Protein AF-A0A7S2ZRY4-F1 (afdb_monomer_lite)

Foldseek 3Di:
DVVVVVVVVVVVVVVVVCCVVCVVVVVVVVVVVCVPVVLVVVLVVVLVVQLVVQLVVQLCVCVVPPVVVDDPVVSNVRSNVRSVVVSCVVVVVSVVVVVCVVPPCVVVVD

Radius of gyration: 27.92 Å; chains: 1; bounding box: 44×22×94 Å

InterPro domains:
  IPR018108 Mitochondrial carrier protein, transmembrane region [PF00153] (73-107)
  IPR018108 Mitochondrial carrier protein, transmembrane region [PS50920] (71-110)
  IPR023395 Mitochondrial carrier protein domain superfamily [G3DSA:1.50.40.10] (4-110)
  IPR023395 Mitochondrial carrier protein domain superfamily [SSF103506] (4-107)
  IPR050567 Mitochondrial Carrier [PTHR45624] (31-105)

Organism: NCBI:txid101924

Structure (mmCIF, N/CA/C/O backbone):
data_AF-A0A7S2ZRY4-F1
#
_entry.id   AF-A0A7S2ZRY4-F1
#
loop_
_atom_site.group_PDB
_atom_site.id
_atom_site.type_symbol
_atom_site.label_atom_id
_atom_site.label_alt_id
_atom_site.label_comp_id
_atom_site.label_asym_id
_atom_site.label_entity_id
_atom_site.label_seq_id
_atom_site.pdbx_PDB_ins_code
_atom_site.Cartn_x
_atom_site.Cartn_y
_atom_site.Cartn_z
_atom_site.occupancy
_atom_site.B_iso_or_equiv
_atom_site.auth_seq_id
_atom_site.auth_comp_id
_atom_site.auth_asym_id
_atom_site.auth_atom_id
_atom_site.pdbx_PDB_model_num
ATOM 1 N N . MET A 1 1 ? 4.840 -4.783 63.648 1.00 60.09 1 MET A N 1
ATOM 2 C CA . MET A 1 1 ? 5.358 -5.742 62.636 1.00 60.09 1 MET A CA 1
ATOM 3 C C . MET A 1 1 ? 4.263 -6.648 62.070 1.00 60.09 1 MET A C 1
ATOM 5 O O . MET A 1 1 ? 4.406 -7.091 60.942 1.00 60.09 1 MET A O 1
ATOM 9 N N . GLN A 1 2 ? 3.176 -6.918 62.806 1.00 63.19 2 GLN A N 1
ATOM 10 C CA . GLN A 1 2 ? 2.094 -7.809 62.362 1.00 63.19 2 GLN A CA 1
ATOM 11 C C . GLN A 1 2 ? 1.161 -7.173 61.305 1.00 63.19 2 GLN A C 1
ATOM 13 O O . GLN A 1 2 ? 0.563 -7.892 60.509 1.00 63.19 2 GLN A O 1
ATOM 18 N N . ASP A 1 3 ? 1.102 -5.841 61.238 1.00 70.12 3 ASP A N 1
ATOM 19 C CA . ASP A 1 3 ? 0.211 -5.097 60.330 1.00 70.12 3 ASP A CA 1
ATOM 20 C C . ASP A 1 3 ? 0.665 -5.157 58.862 1.00 70.12 3 ASP A C 1
ATOM 22 O O . ASP A 1 3 ? -0.144 -5.386 57.966 1.00 70.12 3 ASP A O 1
ATOM 26 N N . ALA A 1 4 ? 1.980 -5.126 58.624 1.00 78.25 4 ALA A N 1
ATOM 27 C CA . ALA A 1 4 ? 2.558 -5.200 57.280 1.00 78.25 4 ALA A CA 1
ATOM 28 C C . ALA A 1 4 ? 2.222 -6.511 56.542 1.00 78.25 4 ALA A C 1
ATOM 30 O O . ALA A 1 4 ? 2.104 -6.526 55.319 1.00 78.25 4 ALA A O 1
ATOM 31 N N . GLY A 1 5 ? 2.041 -7.618 57.275 1.00 85.25 5 GLY A N 1
ATOM 32 C CA . GLY A 1 5 ? 1.650 -8.900 56.684 1.00 85.25 5 GLY A CA 1
ATOM 33 C C . GLY A 1 5 ? 0.217 -8.887 56.147 1.00 85.25 5 GLY A C 1
ATOM 34 O O . GLY A 1 5 ? -0.046 -9.448 55.086 1.00 85.25 5 GLY A O 1
ATOM 35 N N . LYS A 1 6 ? -0.703 -8.208 56.842 1.00 82.62 6 LYS A N 1
ATOM 36 C CA . LYS A 1 6 ? -2.100 -8.063 56.408 1.00 82.62 6 LYS A CA 1
ATOM 37 C C . LYS A 1 6 ? -2.222 -7.165 55.179 1.00 82.62 6 LYS A C 1
ATOM 39 O O . LYS A 1 6 ? -2.943 -7.526 54.251 1.00 82.62 6 LYS A O 1
ATOM 44 N N . ASP A 1 7 ? -1.473 -6.067 55.139 1.00 84.62 7 ASP A N 1
ATOM 45 C CA . ASP A 1 7 ? -1.474 -5.139 54.002 1.00 84.62 7 ASP A CA 1
ATOM 46 C C . ASP A 1 7 ? -0.915 -5.791 52.729 1.00 84.62 7 ASP A C 1
ATOM 48 O O . ASP A 1 7 ? -1.436 -5.583 51.632 1.00 84.62 7 ASP A O 1
ATOM 52 N N . TYR A 1 8 ? 0.096 -6.656 52.871 1.00 88.94 8 TYR A N 1
ATOM 53 C CA . TYR A 1 8 ? 0.671 -7.397 51.746 1.00 88.94 8 TYR A CA 1
ATOM 54 C C . TYR A 1 8 ? -0.332 -8.383 51.132 1.00 88.94 8 TYR A C 1
ATOM 56 O O . TYR A 1 8 ? -0.495 -8.443 49.913 1.00 88.94 8 TYR A O 1
ATOM 64 N N . ILE A 1 9 ? -1.055 -9.128 51.975 1.00 90.19 9 ILE A N 1
ATOM 65 C CA . ILE A 1 9 ? -2.074 -10.089 51.528 1.00 90.19 9 ILE A CA 1
ATOM 66 C C . ILE A 1 9 ? -3.253 -9.352 50.877 1.00 90.19 9 ILE A C 1
ATOM 68 O O . ILE A 1 9 ? -3.744 -9.780 49.831 1.00 90.19 9 ILE A O 1
ATOM 72 N N . ALA A 1 10 ? -3.669 -8.214 51.442 1.00 86.75 10 ALA A N 1
ATOM 73 C CA . ALA A 1 10 ? -4.707 -7.368 50.861 1.00 86.75 10 ALA A CA 1
ATOM 74 C C . ALA A 1 10 ? -4.299 -6.819 49.482 1.00 86.75 10 ALA A C 1
ATOM 76 O O . ALA A 1 10 ? -5.105 -6.846 48.554 1.00 86.75 10 ALA A O 1
ATOM 77 N N . GLY A 1 11 ? -3.041 -6.397 49.315 1.00 90.44 11 GLY A N 1
ATOM 78 C CA . GLY A 1 11 ? -2.505 -5.933 48.033 1.00 90.44 11 GLY A CA 1
ATOM 79 C C . GLY A 1 11 ? -2.482 -7.021 46.954 1.00 90.44 11 GLY A C 1
ATOM 80 O O . GLY A 1 11 ? -2.897 -6.775 45.820 1.00 90.44 11 GLY A O 1
ATOM 81 N N . VAL A 1 12 ? -2.067 -8.245 47.302 1.00 90.19 12 VAL A N 1
ATOM 82 C CA . VAL A 1 12 ? -2.056 -9.386 46.366 1.00 90.19 12 VAL A CA 1
ATOM 83 C C . VAL A 1 12 ? -3.475 -9.762 45.933 1.00 90.19 12 VAL A C 1
ATOM 85 O O . VAL A 1 12 ? -3.718 -9.966 44.740 1.00 90.19 12 VAL A O 1
ATOM 88 N N . LEU A 1 13 ? -4.427 -9.810 46.871 1.00 92.75 13 LEU A N 1
ATOM 89 C CA . LEU A 1 13 ? -5.833 -10.105 46.576 1.00 92.75 13 LEU A CA 1
ATOM 90 C C . LEU A 1 13 ? -6.491 -9.000 45.738 1.00 92.75 13 LEU A C 1
ATOM 92 O O . LEU A 1 13 ? -7.209 -9.300 44.787 1.00 92.75 13 LEU A O 1
ATOM 96 N N . ALA A 1 14 ? -6.203 -7.730 46.029 1.00 86.94 14 ALA A N 1
ATOM 97 C CA . ALA A 1 14 ? -6.704 -6.603 45.247 1.00 86.94 14 ALA A CA 1
ATOM 98 C C . ALA A 1 14 ? -6.151 -6.604 43.810 1.00 86.94 14 ALA A C 1
ATOM 100 O O . ALA A 1 14 ? -6.907 -6.398 42.860 1.00 86.94 14 ALA A O 1
ATOM 101 N N . GLY A 1 15 ? -4.856 -6.890 43.628 1.00 86.88 15 GLY A N 1
ATOM 102 C CA . GLY A 1 15 ? -4.225 -6.961 42.306 1.00 86.88 15 GLY A CA 1
ATOM 103 C C . GLY A 1 15 ? -4.749 -8.118 41.451 1.00 86.88 15 GLY A C 1
ATOM 104 O O . GLY A 1 15 ? -5.055 -7.937 40.271 1.00 86.88 15 GLY A O 1
ATOM 105 N N . SER A 1 16 ? -4.919 -9.299 42.051 1.00 87.25 16 SER A N 1
ATOM 106 C CA . SER A 1 16 ? -5.477 -10.467 41.356 1.00 87.25 16 SER A CA 1
ATOM 107 C C . SER A 1 16 ? -6.967 -10.295 41.034 1.00 87.25 16 SER A C 1
ATOM 109 O O . SER A 1 16 ? -7.380 -10.603 39.915 1.00 87.25 16 SER A O 1
ATOM 111 N N . ALA A 1 17 ? -7.759 -9.701 41.934 1.00 85.94 17 ALA A N 1
ATOM 112 C CA . ALA A 1 17 ? -9.144 -9.321 41.647 1.00 85.94 17 ALA A CA 1
ATOM 113 C C . ALA A 1 17 ? -9.244 -8.280 40.514 1.00 85.94 17 ALA A C 1
ATOM 115 O O . ALA A 1 17 ? -10.099 -8.407 39.635 1.00 85.94 17 ALA A O 1
ATOM 116 N N . GLY A 1 18 ? -8.338 -7.295 40.481 1.00 82.56 18 GLY A N 1
ATOM 117 C CA . GLY A 1 18 ? -8.267 -6.289 39.418 1.00 82.56 18 GLY A CA 1
ATOM 118 C C . GLY A 1 18 ? -7.966 -6.882 38.037 1.00 82.56 18 GLY A C 1
ATOM 119 O O . GLY A 1 18 ? -8.616 -6.515 37.061 1.00 82.56 18 GLY A O 1
ATOM 120 N N . MET A 1 19 ? -7.045 -7.849 37.951 1.00 80.31 19 MET A N 1
ATOM 121 C CA . MET A 1 19 ? -6.719 -8.550 36.698 1.00 80.31 19 MET A CA 1
ATOM 122 C C . MET A 1 19 ? -7.895 -9.384 36.175 1.00 80.31 19 MET A C 1
ATOM 124 O O . MET A 1 19 ? -8.175 -9.368 34.979 1.00 80.31 19 MET A O 1
ATOM 128 N N . ILE A 1 20 ? -8.622 -10.076 37.059 1.00 83.38 20 ILE A N 1
ATOM 129 C CA . ILE A 1 20 ? -9.790 -10.890 36.677 1.00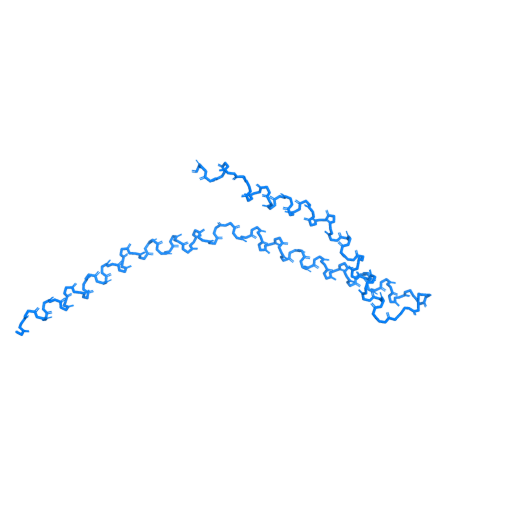 83.38 20 ILE A CA 1
ATOM 130 C C . ILE A 1 20 ? -10.946 -10.000 36.202 1.00 83.38 20 ILE A C 1
ATOM 132 O O . ILE A 1 20 ? -11.588 -10.310 35.199 1.00 83.38 20 ILE A O 1
ATOM 136 N N . ALA A 1 21 ? -11.187 -8.875 36.880 1.00 79.50 21 ALA A N 1
ATOM 137 C CA . ALA A 1 21 ? -12.204 -7.907 36.476 1.00 79.50 21 ALA A CA 1
ATOM 138 C C . ALA A 1 21 ? -11.820 -7.134 35.197 1.00 79.50 21 ALA A C 1
ATOM 140 O O . ALA A 1 21 ? -12.696 -6.772 34.413 1.00 79.50 21 ALA A O 1
ATOM 141 N N . GLY A 1 22 ? -10.523 -6.898 34.964 1.00 76.38 22 GLY A N 1
ATOM 142 C CA . GLY A 1 22 ? -9.991 -6.182 33.799 1.00 76.38 22 GLY A CA 1
ATOM 143 C C . GLY A 1 22 ? -9.827 -7.037 32.536 1.00 76.38 22 GLY A C 1
ATOM 144 O O . GLY A 1 22 ? -10.015 -6.530 31.431 1.00 76.38 22 GLY A O 1
ATOM 145 N N . TYR A 1 23 ? -9.568 -8.340 32.678 1.00 76.50 23 TYR A N 1
ATOM 146 C CA . TYR A 1 23 ? -9.441 -9.306 31.577 1.00 76.50 23 TYR A CA 1
ATOM 147 C C . TYR A 1 23 ? -10.575 -9.259 30.526 1.00 76.50 23 TYR A C 1
ATOM 149 O O . TYR A 1 23 ? -10.264 -9.239 29.325 1.00 76.50 23 TYR A O 1
ATOM 157 N N . PRO A 1 24 ? -11.875 -9.200 30.900 1.00 72.31 24 PRO A N 1
ATOM 158 C CA . PRO A 1 24 ? -12.951 -9.072 29.917 1.00 72.31 24 PRO A CA 1
ATOM 159 C C . PRO A 1 24 ? -12.924 -7.720 29.188 1.00 72.31 24 PRO A C 1
ATOM 161 O O . PRO A 1 24 ? -13.281 -7.654 28.016 1.00 72.31 24 PRO A O 1
ATOM 164 N N . PHE A 1 25 ? -12.459 -6.642 29.827 1.00 69.00 25 PHE A N 1
ATOM 165 C CA . PHE A 1 25 ? -12.331 -5.338 29.172 1.00 69.00 25 PHE A CA 1
ATOM 166 C C . PHE A 1 25 ? -11.116 -5.266 28.237 1.00 69.00 25 PHE A C 1
ATOM 168 O O . PHE A 1 25 ? -11.209 -4.642 27.180 1.00 69.00 25 PHE A O 1
ATOM 175 N N . ASP A 1 26 ? -10.009 -5.937 28.558 1.00 70.94 26 ASP A N 1
ATOM 176 C CA . ASP A 1 26 ? -8.817 -5.954 27.699 1.00 70.94 26 ASP A CA 1
ATOM 177 C C . ASP A 1 26 ? -8.998 -6.817 26.445 1.00 70.94 26 ASP A C 1
ATOM 179 O O . ASP A 1 26 ? -8.591 -6.418 25.351 1.00 70.94 26 ASP A O 1
ATOM 183 N N . THR A 1 27 ? -9.707 -7.945 26.542 1.00 68.56 27 THR A N 1
ATOM 184 C CA . THR A 1 27 ? -10.054 -8.756 25.360 1.00 68.56 27 THR A CA 1
ATOM 185 C C . THR A 1 27 ? -10.992 -8.017 24.403 1.00 68.56 27 THR A C 1
ATOM 187 O O . THR A 1 27 ? -10.814 -8.084 23.182 1.00 68.56 27 THR A O 1
ATOM 190 N N . VAL A 1 28 ? -11.959 -7.258 24.928 1.00 70.69 28 VAL A N 1
ATOM 191 C CA . VAL A 1 28 ? -12.879 -6.451 24.109 1.00 70.69 28 VAL A CA 1
ATOM 192 C C . VAL A 1 28 ? -12.169 -5.237 23.498 1.00 70.69 28 VAL A C 1
ATOM 194 O O . VAL A 1 28 ? -12.426 -4.926 22.335 1.00 70.69 28 VAL A O 1
ATOM 197 N N . LYS A 1 29 ? -11.225 -4.601 24.209 1.00 72.62 29 LYS A N 1
ATOM 198 C CA . LYS A 1 29 ? -10.390 -3.513 23.665 1.00 72.62 29 LYS A CA 1
ATOM 199 C C . LYS A 1 29 ? -9.538 -3.972 22.489 1.00 72.62 29 LYS A C 1
ATOM 201 O O . LYS A 1 29 ? -9.567 -3.326 21.447 1.00 72.62 29 LYS A O 1
ATOM 206 N N . ILE A 1 30 ? -8.825 -5.092 22.622 1.00 73.56 30 ILE A N 1
ATOM 207 C CA . ILE A 1 30 ? -7.978 -5.620 21.542 1.00 73.56 30 ILE A CA 1
ATOM 208 C C . ILE A 1 30 ? -8.847 -5.985 20.333 1.00 73.56 30 ILE A C 1
ATOM 210 O O . ILE A 1 30 ? -8.555 -5.584 19.208 1.00 73.56 30 ILE A O 1
ATOM 214 N N . ARG A 1 31 ? -9.972 -6.678 20.551 1.00 70.00 31 ARG A N 1
ATOM 215 C CA . ARG A 1 31 ? -10.877 -7.060 19.457 1.00 70.00 31 ARG A CA 1
ATOM 216 C C . ARG A 1 31 ? -11.562 -5.857 18.802 1.00 70.00 31 ARG A C 1
ATOM 218 O O . ARG A 1 31 ? -11.829 -5.901 17.606 1.00 70.00 31 ARG A O 1
ATOM 225 N N . GLY A 1 32 ? -11.846 -4.801 19.566 1.00 71.31 32 GLY A N 1
ATOM 226 C CA . GLY A 1 32 ? -12.387 -3.534 19.072 1.00 71.31 32 GLY A CA 1
ATOM 227 C C . GLY A 1 32 ? -11.368 -2.727 18.270 1.00 71.31 32 GLY A C 1
ATOM 228 O O . GLY A 1 32 ? -11.715 -2.207 17.216 1.00 71.31 32 GLY A O 1
ATOM 229 N N . PHE A 1 33 ? -10.107 -2.702 18.706 1.00 72.75 33 PHE A N 1
ATOM 230 C CA . PHE A 1 33 ? -9.017 -1.978 18.045 1.00 72.75 33 PHE A CA 1
ATOM 231 C C . PHE A 1 33 ? -8.740 -2.483 16.621 1.00 72.75 33 PHE A C 1
ATOM 233 O O . PHE A 1 33 ? -8.494 -1.694 15.714 1.00 72.75 33 PHE A O 1
ATOM 240 N N . PHE A 1 34 ? -8.843 -3.796 16.393 1.00 76.69 34 PHE A N 1
ATOM 241 C CA . PHE A 1 34 ? -8.680 -4.385 15.058 1.00 76.69 34 PHE A CA 1
ATOM 242 C C . PHE A 1 34 ? -9.967 -4.390 14.214 1.00 76.69 34 PHE A C 1
ATOM 244 O O . PHE A 1 34 ? -9.931 -4.721 13.024 1.00 76.69 34 PHE A O 1
ATOM 251 N N . ARG A 1 35 ? -11.121 -4.024 14.789 1.00 66.81 35 ARG A N 1
ATOM 252 C CA . ARG A 1 35 ? -12.411 -4.048 14.090 1.00 66.81 35 ARG A CA 1
ATOM 253 C C . ARG A 1 35 ? -12.489 -2.863 13.119 1.00 66.81 35 ARG A C 1
ATOM 255 O O . ARG A 1 35 ? -12.716 -1.735 13.528 1.00 66.81 35 ARG A O 1
ATOM 262 N N . GLY A 1 36 ? -12.297 -3.136 11.826 1.00 74.69 36 GLY A N 1
ATOM 263 C CA . GLY A 1 36 ? -12.296 -2.128 10.752 1.00 74.69 36 GLY A CA 1
ATOM 264 C C . GLY A 1 36 ? -10.953 -1.962 10.030 1.00 74.69 36 GLY A C 1
ATOM 265 O O . GLY A 1 36 ? -10.902 -1.322 8.984 1.00 74.69 36 GLY A O 1
ATOM 266 N N . LEU A 1 37 ? -9.884 -2.599 10.524 1.00 80.00 37 LEU A N 1
ATOM 267 C CA . LEU A 1 37 ? -8.545 -2.541 9.920 1.00 80.00 37 LEU A CA 1
ATOM 268 C C . LEU A 1 37 ? -8.413 -3.400 8.645 1.00 80.00 37 LEU A C 1
ATOM 270 O O . LEU A 1 37 ? -7.523 -3.182 7.824 1.00 80.00 37 LEU A O 1
ATOM 274 N N . THR A 1 38 ? -9.308 -4.372 8.453 1.00 81.50 38 THR A N 1
ATOM 275 C CA . THR A 1 38 ? -9.259 -5.318 7.327 1.00 81.50 38 THR A CA 1
ATOM 276 C C . THR A 1 38 ? -9.431 -4.635 5.972 1.00 81.50 38 THR A C 1
ATOM 278 O O . THR A 1 38 ? -8.725 -4.986 5.033 1.00 81.50 38 THR A O 1
ATOM 281 N N . ALA A 1 39 ? -10.313 -3.638 5.860 1.00 81.69 39 ALA A N 1
ATOM 282 C CA . ALA A 1 39 ? -10.542 -2.921 4.605 1.00 81.69 39 ALA A CA 1
ATOM 283 C C . ALA A 1 39 ? -9.305 -2.109 4.144 1.00 81.69 39 ALA A C 1
ATOM 285 O O . ALA A 1 39 ? -8.902 -2.261 2.989 1.00 81.69 39 ALA A O 1
ATOM 286 N N . PRO A 1 40 ? -8.634 -1.322 5.012 1.00 82.75 40 PRO A N 1
ATOM 287 C CA . PRO A 1 40 ? -7.337 -0.721 4.695 1.00 82.75 40 PRO A CA 1
ATOM 288 C C . PRO A 1 40 ? -6.249 -1.739 4.328 1.00 82.75 40 PRO A C 1
ATOM 290 O O . PRO A 1 40 ? -5.542 -1.527 3.346 1.00 82.75 40 PRO A O 1
ATOM 293 N N . LEU A 1 41 ? -6.136 -2.845 5.076 1.00 86.25 41 LEU A N 1
ATOM 294 C CA . LEU A 1 41 ? -5.107 -3.870 4.855 1.00 86.25 41 LEU A CA 1
ATOM 295 C C . LEU A 1 41 ? -5.271 -4.591 3.514 1.00 86.25 41 LEU A C 1
ATOM 297 O O . LEU A 1 41 ? -4.314 -4.685 2.749 1.00 86.25 41 LEU A O 1
ATOM 301 N N . VAL A 1 42 ? -6.481 -5.064 3.207 1.00 87.25 42 VAL A N 1
ATOM 302 C CA . VAL A 1 42 ? -6.778 -5.710 1.919 1.00 87.25 42 VAL A CA 1
ATOM 303 C C . VAL A 1 42 ? -6.593 -4.709 0.781 1.00 87.25 42 VAL A C 1
ATOM 305 O O . VAL A 1 42 ? -5.977 -5.042 -0.225 1.00 87.25 42 VAL A O 1
ATOM 308 N N . GLY A 1 43 ? -7.046 -3.464 0.959 1.00 85.50 43 GLY A N 1
ATOM 309 C CA . GLY A 1 43 ? -6.844 -2.407 -0.029 1.00 85.50 43 GLY A CA 1
ATOM 310 C C . GLY A 1 43 ? -5.366 -2.143 -0.335 1.00 85.50 43 GLY A C 1
ATOM 311 O O . GLY A 1 43 ? -5.007 -2.064 -1.502 1.00 85.50 43 GLY A O 1
ATOM 312 N N . GLY A 1 44 ? -4.508 -2.045 0.687 1.00 86.25 44 GLY A N 1
ATOM 313 C CA . GLY A 1 44 ? -3.067 -1.820 0.501 1.00 86.25 44 GLY A CA 1
ATOM 314 C C . GLY A 1 44 ? -2.323 -3.026 -0.088 1.00 86.25 44 GLY A C 1
ATOM 315 O O . GLY A 1 44 ? -1.412 -2.869 -0.903 1.00 86.25 44 GLY A O 1
ATOM 316 N N . ALA A 1 45 ? -2.732 -4.247 0.264 1.00 89.81 45 ALA A N 1
ATOM 317 C CA . ALA A 1 45 ? -2.176 -5.462 -0.334 1.00 89.81 45 ALA A CA 1
ATOM 318 C C . ALA A 1 45 ? -2.520 -5.574 -1.831 1.00 89.81 45 ALA A C 1
ATOM 320 O O . ALA A 1 45 ? -1.663 -5.908 -2.647 1.00 89.81 45 ALA A O 1
ATOM 321 N N . LEU A 1 46 ? -3.762 -5.255 -2.205 1.00 88.56 46 LEU A N 1
ATOM 322 C CA . LEU A 1 46 ? -4.191 -5.251 -3.606 1.00 88.56 46 LEU A CA 1
ATOM 323 C C . LEU A 1 46 ? -3.483 -4.163 -4.421 1.00 88.56 46 LEU A C 1
ATOM 325 O O . LEU A 1 46 ? -3.083 -4.411 -5.554 1.00 88.56 46 LEU A O 1
ATOM 329 N N . GLU A 1 47 ? -3.296 -2.982 -3.835 1.00 87.25 47 GLU A N 1
ATOM 330 C CA . GLU A 1 47 ? -2.582 -1.867 -4.455 1.00 87.25 47 GLU A CA 1
ATOM 331 C C . GLU A 1 47 ? -1.126 -2.227 -4.769 1.00 87.25 47 GLU A C 1
ATOM 333 O O . GLU A 1 47 ? -0.683 -2.131 -5.914 1.00 87.25 47 GLU A O 1
ATOM 338 N N . THR A 1 48 ? -0.391 -2.717 -3.773 1.00 90.19 48 THR A N 1
ATOM 339 C CA . THR A 1 48 ? 1.012 -3.110 -3.962 1.00 90.19 48 THR A CA 1
ATOM 340 C C . THR A 1 48 ? 1.164 -4.238 -4.984 1.00 90.19 48 THR A C 1
ATOM 342 O O . THR A 1 48 ? 2.047 -4.162 -5.840 1.00 90.19 48 THR A O 1
ATOM 345 N N . GLY A 1 49 ? 0.278 -5.240 -4.968 1.00 92.06 49 GLY A N 1
ATOM 346 C CA . GLY A 1 49 ? 0.283 -6.323 -5.955 1.00 92.06 49 GLY A CA 1
ATOM 347 C C . GLY A 1 49 ? 0.002 -5.844 -7.383 1.00 92.06 49 GLY A C 1
ATOM 348 O O . GLY A 1 49 ? 0.721 -6.211 -8.315 1.00 92.06 49 GLY A O 1
ATOM 349 N N . LEU A 1 50 ? -1.004 -4.983 -7.562 1.00 90.94 50 LEU A N 1
ATOM 350 C CA . LEU A 1 50 ? -1.347 -4.428 -8.871 1.00 90.94 50 LEU A CA 1
ATOM 351 C C . LEU A 1 50 ? -0.222 -3.542 -9.425 1.00 90.94 50 LEU A C 1
ATOM 353 O O . LEU A 1 50 ? 0.075 -3.612 -10.617 1.00 90.94 50 LEU A O 1
ATOM 357 N N . ASN A 1 51 ? 0.440 -2.759 -8.568 1.00 92.88 51 ASN A N 1
ATOM 358 C CA . ASN A 1 51 ? 1.560 -1.911 -8.970 1.00 92.88 51 ASN A CA 1
ATOM 359 C C . ASN A 1 51 ? 2.726 -2.738 -9.527 1.00 92.88 51 ASN A C 1
ATOM 361 O O . ASN A 1 51 ? 3.234 -2.433 -10.603 1.00 92.88 51 ASN A O 1
ATOM 365 N N . TYR A 1 52 ? 3.114 -3.813 -8.829 1.00 93.25 52 TYR A N 1
ATOM 366 C CA . TYR A 1 52 ? 4.161 -4.721 -9.306 1.00 93.25 52 TYR A CA 1
ATOM 367 C C . TYR A 1 52 ? 3.774 -5.392 -10.625 1.00 93.25 52 TYR A C 1
ATOM 369 O O . TYR A 1 52 ? 4.578 -5.412 -11.554 1.00 93.25 52 TYR A O 1
ATOM 377 N N . PHE A 1 53 ? 2.534 -5.872 -10.748 1.00 93.81 53 PHE A N 1
ATOM 378 C CA . PHE A 1 53 ? 2.064 -6.516 -11.975 1.00 93.81 53 PHE A CA 1
ATOM 379 C C . PHE A 1 53 ? 2.109 -5.575 -13.190 1.00 93.81 53 PHE A C 1
ATOM 381 O O . PHE A 1 53 ? 2.602 -5.949 -14.256 1.00 93.81 53 PHE A O 1
ATOM 388 N N . LEU A 1 54 ? 1.610 -4.345 -13.041 1.00 93.25 54 LEU A N 1
ATOM 389 C CA . LEU A 1 54 ? 1.622 -3.351 -14.115 1.00 93.25 54 LEU A CA 1
ATOM 390 C C . LEU A 1 54 ? 3.044 -2.895 -14.452 1.00 93.25 54 LEU A C 1
ATOM 392 O O . LEU A 1 54 ? 3.362 -2.720 -15.628 1.00 93.25 54 LEU A O 1
ATOM 396 N N . TYR A 1 55 ? 3.904 -2.753 -13.442 1.00 93.94 55 TYR A N 1
ATOM 397 C CA . TYR A 1 55 ? 5.312 -2.420 -13.628 1.00 93.94 55 TYR A CA 1
ATOM 398 C C . TYR A 1 55 ? 6.058 -3.502 -14.410 1.00 93.94 55 TYR A C 1
ATOM 400 O O . TYR A 1 55 ? 6.724 -3.181 -15.391 1.00 93.94 55 TYR A O 1
ATOM 408 N N . GLU A 1 56 ? 5.906 -4.778 -14.046 1.00 92.62 56 GLU A N 1
ATOM 409 C CA . GLU A 1 56 ? 6.538 -5.892 -14.763 1.00 92.62 56 GLU A CA 1
ATOM 410 C C . GLU A 1 56 ? 6.083 -5.961 -16.221 1.00 92.62 56 GLU A C 1
ATOM 412 O O . GLU A 1 56 ? 6.915 -6.087 -17.120 1.00 92.62 56 GLU A O 1
ATOM 417 N N . ARG A 1 57 ? 4.778 -5.796 -16.477 1.00 92.81 57 ARG A N 1
ATOM 418 C CA . ARG A 1 57 ? 4.240 -5.740 -17.844 1.00 92.81 57 ARG A CA 1
ATOM 419 C C . ARG A 1 57 ? 4.808 -4.560 -18.630 1.00 92.81 57 ARG A C 1
ATOM 421 O O . ARG A 1 57 ? 5.247 -4.736 -19.762 1.00 92.81 57 ARG A O 1
ATOM 428 N N . ALA A 1 58 ? 4.831 -3.361 -18.051 1.00 90.44 58 ALA A N 1
ATOM 429 C CA . ALA A 1 58 ? 5.360 -2.173 -18.720 1.00 90.44 58 ALA A CA 1
ATOM 430 C C . ALA A 1 58 ? 6.871 -2.280 -18.992 1.00 90.44 58 ALA A C 1
ATOM 432 O O . ALA A 1 58 ? 7.356 -1.851 -20.044 1.00 90.44 58 ALA A O 1
ATOM 433 N N . LEU A 1 59 ? 7.618 -2.882 -18.065 1.00 90.69 59 LEU A N 1
ATOM 434 C CA . LEU A 1 59 ? 9.046 -3.136 -18.214 1.00 90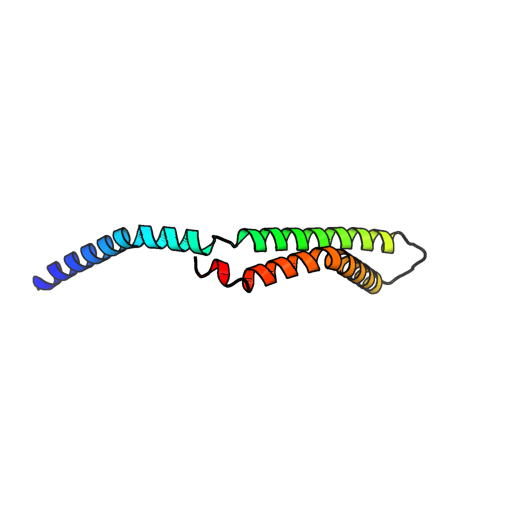.69 59 LEU A CA 1
ATOM 435 C C . LEU A 1 59 ? 9.315 -4.157 -19.327 1.00 90.69 59 LEU A C 1
ATOM 437 O O . LEU A 1 59 ? 10.218 -3.942 -20.136 1.00 90.69 59 LEU A O 1
ATOM 441 N N . GLU A 1 60 ? 8.512 -5.220 -19.410 1.00 89.69 60 GLU A N 1
ATOM 442 C CA . GLU A 1 60 ? 8.567 -6.226 -20.476 1.00 89.69 60 GLU A CA 1
ATOM 443 C C . GLU A 1 60 ? 8.319 -5.587 -21.849 1.00 89.69 60 GLU A C 1
ATOM 445 O O . GLU A 1 60 ? 9.136 -5.746 -22.755 1.00 89.69 60 GLU A O 1
ATOM 450 N N . TYR A 1 61 ? 7.274 -4.765 -21.984 1.00 86.75 61 TYR A N 1
ATOM 451 C CA . TYR A 1 61 ? 6.986 -4.029 -23.221 1.00 86.75 61 TYR A CA 1
ATOM 452 C C . TYR A 1 61 ? 8.134 -3.108 -23.648 1.00 86.75 61 TYR A C 1
ATOM 454 O O . TYR A 1 61 ? 8.508 -3.079 -24.822 1.00 86.75 61 TYR A O 1
ATOM 462 N N . THR A 1 62 ? 8.718 -2.373 -22.703 1.00 85.31 62 THR A N 1
ATOM 463 C CA . THR A 1 62 ? 9.795 -1.416 -23.004 1.00 85.31 62 THR A CA 1
ATOM 464 C C . THR A 1 62 ? 11.115 -2.130 -23.326 1.00 85.31 62 THR A C 1
ATOM 466 O O . THR A 1 62 ? 11.856 -1.688 -24.197 1.00 85.31 62 THR A O 1
ATOM 469 N N . THR A 1 63 ? 11.391 -3.268 -22.680 1.00 84.12 63 THR A N 1
ATOM 470 C CA . THR A 1 63 ? 12.619 -4.061 -22.888 1.00 84.12 63 THR A CA 1
ATOM 471 C C . THR A 1 63 ? 12.581 -4.867 -24.185 1.00 84.12 63 THR A C 1
ATOM 473 O O . THR A 1 63 ? 13.598 -4.990 -24.863 1.00 84.12 63 THR A O 1
ATOM 476 N N . ASN A 1 64 ? 11.415 -5.408 -24.548 1.00 82.62 64 ASN A N 1
ATOM 477 C CA . ASN A 1 64 ? 11.241 -6.213 -25.760 1.00 82.62 64 ASN A CA 1
ATOM 478 C C . ASN A 1 64 ? 11.178 -5.339 -27.030 1.00 82.62 64 ASN A C 1
ATOM 480 O O . ASN A 1 64 ? 11.461 -5.793 -28.138 1.00 82.62 64 ASN A O 1
ATOM 484 N N . SER A 1 65 ? 10.869 -4.050 -26.863 1.00 76.38 65 SER A N 1
ATOM 485 C CA . SER A 1 65 ? 10.954 -3.037 -27.914 1.00 76.38 65 SER A CA 1
ATOM 486 C C . SER A 1 65 ? 12.418 -2.676 -28.190 1.00 76.38 65 SER A C 1
ATOM 488 O O . SER A 1 65 ? 12.916 -1.636 -27.763 1.00 76.38 65 SER A O 1
ATOM 490 N N . SER A 1 66 ? 13.117 -3.524 -28.947 1.00 60.84 66 SER A N 1
ATOM 491 C CA . SER A 1 66 ? 14.515 -3.321 -29.368 1.00 60.84 66 SER A CA 1
ATOM 492 C C . SER A 1 66 ? 14.758 -2.000 -30.120 1.00 60.84 66 SER A C 1
A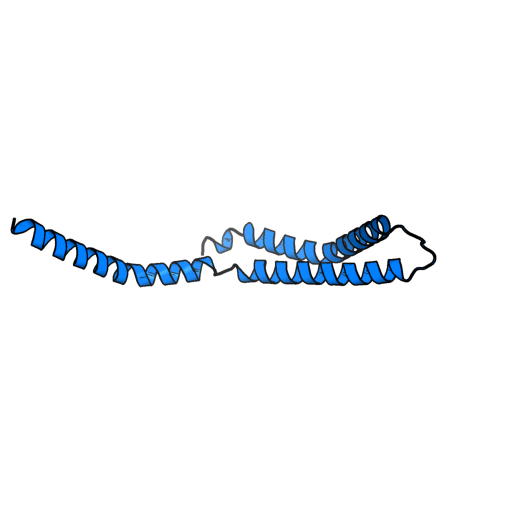TOM 494 O O . SER A 1 66 ? 15.883 -1.507 -30.145 1.00 60.84 66 SER A O 1
ATOM 496 N N . TRP A 1 67 ? 13.703 -1.384 -30.664 1.00 68.56 67 TRP A N 1
ATOM 497 C CA . TRP A 1 67 ? 13.738 -0.070 -31.318 1.00 68.56 67 TRP A CA 1
ATOM 498 C C . TRP A 1 67 ? 13.964 1.115 -30.366 1.00 68.56 67 TRP A C 1
ATOM 500 O O . TRP A 1 67 ? 14.433 2.158 -30.812 1.00 68.56 67 TRP A O 1
ATOM 510 N N . LEU A 1 68 ? 13.629 0.991 -29.074 1.00 72.19 68 LEU A N 1
ATOM 511 C CA . LEU A 1 68 ? 13.689 2.125 -28.142 1.00 72.19 68 LEU A CA 1
ATOM 512 C C . LEU A 1 68 ? 15.105 2.404 -27.615 1.00 72.19 68 LEU A C 1
ATOM 514 O O . LEU A 1 68 ? 15.377 3.536 -27.227 1.00 72.19 68 LEU A O 1
ATOM 518 N N . GLY A 1 69 ? 16.006 1.412 -27.605 1.00 73.19 69 GLY A N 1
ATOM 519 C CA . GLY A 1 69 ? 17.428 1.594 -27.258 1.00 73.19 69 GLY A CA 1
ATOM 520 C C . GLY A 1 69 ? 17.698 2.339 -25.940 1.00 73.19 69 GLY A C 1
ATOM 521 O O . GLY A 1 69 ? 18.726 2.998 -25.800 1.00 73.19 69 GLY A O 1
ATOM 522 N N . LEU A 1 70 ? 16.758 2.295 -24.994 1.00 78.94 70 LEU A N 1
ATOM 523 C CA . LEU A 1 70 ? 16.761 3.141 -23.804 1.00 78.94 70 LEU A CA 1
ATOM 524 C C . LEU A 1 70 ? 17.747 2.651 -22.738 1.00 78.94 70 LEU A C 1
ATOM 526 O O . LEU A 1 70 ? 17.926 1.451 -22.518 1.00 78.94 70 LEU A O 1
ATOM 530 N N . SER A 1 71 ? 18.331 3.601 -22.001 1.00 84.62 71 SER A N 1
ATOM 531 C CA . SER A 1 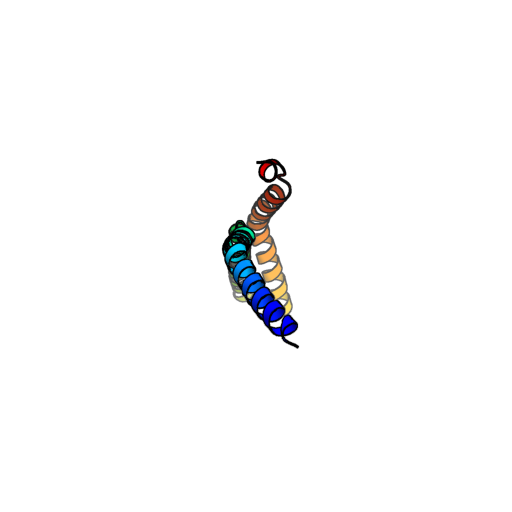71 ? 19.159 3.300 -20.830 1.00 84.62 71 SER A CA 1
ATOM 532 C C . SER A 1 71 ? 18.330 2.655 -19.713 1.00 84.62 71 SER A C 1
ATOM 534 O O . SER A 1 71 ? 17.136 2.926 -19.567 1.00 84.62 71 SER A O 1
ATOM 536 N N . ARG A 1 72 ? 18.972 1.849 -18.854 1.00 83.69 72 ARG A N 1
ATOM 537 C CA . ARG A 1 72 ? 18.323 1.146 -17.728 1.00 83.69 72 ARG A CA 1
ATOM 538 C C . ARG A 1 72 ? 17.492 2.085 -16.845 1.00 83.69 72 ARG A C 1
ATOM 540 O O . ARG A 1 72 ? 16.408 1.712 -16.409 1.00 83.69 72 ARG A O 1
ATOM 547 N N . PHE A 1 73 ? 17.976 3.308 -16.626 1.00 87.38 73 PHE A N 1
ATOM 548 C CA . PHE A 1 73 ? 17.264 4.329 -15.853 1.00 87.38 73 PHE A CA 1
ATOM 549 C C . PHE A 1 73 ? 16.015 4.857 -16.567 1.00 87.38 73 PHE A C 1
ATOM 551 O O . PHE A 1 73 ? 14.988 5.054 -15.926 1.00 87.38 73 PHE A O 1
ATOM 558 N N . GLN A 1 74 ? 16.074 5.045 -17.887 1.00 87.44 74 GLN A N 1
ATOM 559 C CA . GLN A 1 74 ? 14.929 5.512 -18.672 1.00 87.44 74 GLN A CA 1
ATOM 560 C C . GLN A 1 74 ? 13.848 4.432 -18.775 1.00 87.44 74 GLN A C 1
ATOM 562 O O . GLN A 1 74 ? 12.669 4.742 -18.632 1.00 87.44 74 GLN A O 1
ATOM 567 N N . ASN A 1 75 ? 14.245 3.165 -18.930 1.00 88.19 75 ASN A N 1
ATOM 568 C CA . ASN A 1 75 ? 13.314 2.035 -18.901 1.00 88.19 75 ASN A CA 1
ATOM 569 C C . ASN A 1 75 ? 12.583 1.936 -17.561 1.00 88.19 75 ASN A C 1
ATOM 571 O O . ASN A 1 75 ? 11.359 1.815 -17.544 1.00 88.19 75 ASN A O 1
ATOM 575 N N . ALA A 1 76 ? 13.308 2.040 -16.444 1.00 89.12 76 ALA A N 1
ATOM 576 C CA . ALA A 1 76 ? 12.711 2.034 -15.108 1.00 89.12 76 ALA A CA 1
ATOM 577 C C . ALA A 1 76 ? 11.774 3.236 -14.887 1.00 89.12 76 ALA A C 1
ATOM 579 O O . ALA A 1 76 ? 10.708 3.091 -14.296 1.00 89.12 76 ALA A O 1
ATOM 580 N N . PHE A 1 77 ? 12.139 4.413 -15.402 1.00 91.88 77 PHE A N 1
ATOM 581 C CA . PHE A 1 77 ? 11.319 5.615 -15.276 1.00 91.88 77 PHE A CA 1
ATOM 582 C C . PHE A 1 77 ? 10.005 5.511 -16.064 1.00 91.88 77 PHE A C 1
ATOM 584 O O . PHE A 1 77 ? 8.935 5.716 -15.497 1.00 91.88 77 PHE A O 1
ATOM 591 N N . ILE A 1 78 ? 10.060 5.135 -17.347 1.00 90.75 7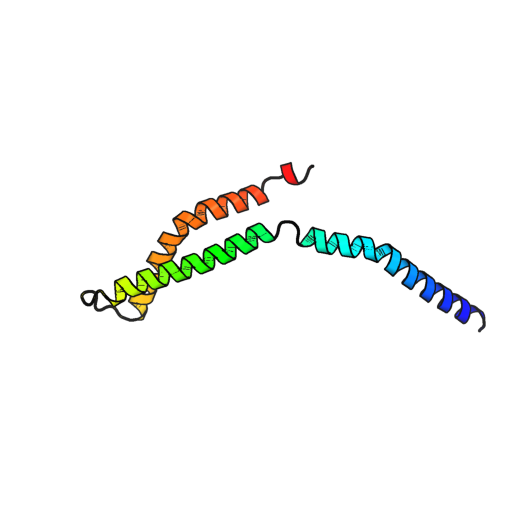8 ILE A N 1
ATOM 592 C CA . ILE A 1 78 ? 8.870 5.043 -18.211 1.00 90.75 78 ILE A CA 1
ATOM 593 C C . ILE A 1 78 ? 7.930 3.930 -17.740 1.00 90.75 78 ILE A C 1
ATOM 595 O O . ILE A 1 78 ? 6.722 4.148 -17.656 1.00 90.75 78 ILE A O 1
ATOM 599 N N . SER A 1 79 ? 8.470 2.760 -17.385 1.00 91.50 79 SER A N 1
ATOM 600 C CA . SER A 1 79 ? 7.668 1.660 -16.830 1.00 91.50 79 SER A CA 1
ATOM 601 C C . SER A 1 79 ? 7.051 2.019 -15.477 1.00 91.50 79 SER A C 1
ATOM 603 O O . SER A 1 79 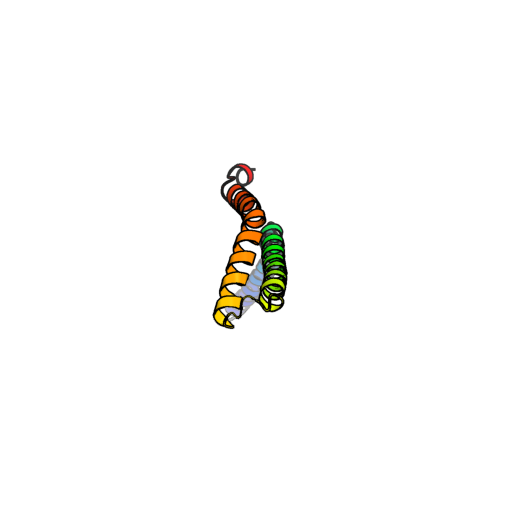? 5.887 1.701 -15.241 1.00 91.50 79 SER A O 1
ATOM 605 N N . GLY A 1 80 ? 7.774 2.756 -14.627 1.00 92.56 80 GLY A N 1
ATOM 606 C CA . GLY A 1 80 ? 7.249 3.310 -13.379 1.00 92.56 80 GLY A CA 1
ATOM 607 C C . GLY A 1 80 ? 6.093 4.287 -13.606 1.00 92.56 80 GLY A C 1
ATOM 608 O O . GLY A 1 80 ? 5.048 4.159 -12.972 1.00 92.56 80 GLY A O 1
ATOM 609 N N . CYS A 1 81 ? 6.229 5.218 -14.554 1.00 92.19 81 CYS A N 1
ATOM 610 C CA . CYS A 1 81 ? 5.148 6.135 -14.920 1.00 92.19 81 CYS A CA 1
ATOM 611 C C . CYS A 1 81 ? 3.932 5.397 -15.499 1.00 92.19 81 CYS A C 1
ATOM 613 O O . CYS A 1 81 ? 2.803 5.692 -15.114 1.00 92.19 81 CYS A O 1
ATOM 615 N N . ALA A 1 82 ? 4.142 4.424 -16.390 1.00 91.94 82 ALA A N 1
ATOM 616 C CA . ALA A 1 82 ? 3.064 3.637 -16.986 1.00 91.94 82 ALA A CA 1
ATOM 617 C C . ALA A 1 82 ? 2.302 2.811 -15.934 1.00 91.94 82 ALA A C 1
ATOM 619 O O . ALA A 1 82 ? 1.070 2.806 -15.930 1.00 91.94 82 ALA A O 1
ATOM 620 N N . ALA A 1 83 ? 3.021 2.174 -15.005 1.00 93.62 83 ALA A N 1
ATOM 621 C CA . ALA A 1 83 ? 2.422 1.471 -13.876 1.00 93.62 83 ALA A CA 1
ATOM 622 C C . ALA A 1 83 ? 1.636 2.424 -12.965 1.00 93.62 83 ALA A C 1
ATOM 624 O O . ALA A 1 83 ? 0.496 2.126 -12.617 1.00 93.62 83 ALA A O 1
ATOM 625 N N . GLY A 1 84 ? 2.203 3.599 -12.664 1.00 91.69 84 GLY A N 1
ATOM 626 C CA . GLY A 1 84 ? 1.568 4.652 -11.869 1.00 91.69 84 GLY A CA 1
ATOM 627 C C . GLY A 1 84 ? 0.253 5.161 -12.471 1.00 91.69 84 GLY A C 1
ATOM 628 O O . GLY A 1 84 ? -0.748 5.292 -11.771 1.00 91.69 84 GLY A O 1
ATOM 629 N N . VAL A 1 85 ? 0.217 5.393 -13.785 1.00 92.88 85 VAL A N 1
ATOM 630 C CA . VAL A 1 85 ? -1.016 5.789 -14.487 1.00 92.88 85 VAL A CA 1
ATOM 631 C C . VAL A 1 85 ? -2.037 4.649 -14.491 1.00 92.88 85 VAL A C 1
ATOM 633 O O . VAL A 1 85 ? -3.221 4.883 -14.251 1.00 92.88 85 VAL A O 1
ATOM 636 N N . GLY A 1 86 ? -1.591 3.411 -14.723 1.00 90.25 86 GLY A N 1
ATOM 637 C CA . GLY A 1 86 ? -2.468 2.241 -14.729 1.00 90.25 86 GLY A CA 1
ATOM 638 C C . GLY A 1 86 ? -3.106 1.965 -13.365 1.00 90.25 86 GLY A C 1
ATOM 639 O O . GLY A 1 86 ? -4.303 1.682 -13.294 1.00 90.25 86 GLY A O 1
ATOM 640 N N . ILE A 1 87 ? -2.346 2.105 -12.275 1.00 90.81 87 ILE A N 1
ATOM 641 C CA . ILE A 1 87 ? -2.878 1.912 -10.925 1.00 90.81 87 ILE A CA 1
ATOM 642 C C . ILE A 1 87 ? -3.785 3.063 -10.488 1.00 90.81 87 ILE A C 1
ATOM 644 O O . ILE A 1 87 ? -4.776 2.807 -9.808 1.00 90.81 87 ILE A O 1
ATOM 648 N N . ALA A 1 88 ? -3.526 4.303 -10.921 1.00 90.56 88 ALA A N 1
ATOM 649 C CA . ALA A 1 88 ? -4.317 5.473 -10.537 1.00 90.56 88 ALA A CA 1
ATOM 650 C C . ALA A 1 88 ? -5.814 5.311 -10.849 1.00 90.56 88 ALA A C 1
ATOM 652 O O . ALA A 1 88 ? -6.654 5.710 -10.047 1.00 90.56 88 ALA A O 1
ATOM 653 N N . VAL A 1 89 ? -6.180 4.663 -11.958 1.00 88.06 89 VAL A N 1
ATOM 654 C CA . VAL A 1 89 ? -7.590 4.438 -12.337 1.00 88.06 89 VAL A CA 1
ATOM 655 C C . VAL A 1 89 ? -8.335 3.561 -11.321 1.00 88.06 89 VAL A C 1
ATOM 657 O O . VAL A 1 89 ? -9.525 3.764 -11.083 1.00 88.06 89 VAL A O 1
ATOM 660 N N . VAL A 1 90 ? -7.640 2.610 -10.693 1.00 85.94 90 VAL A N 1
ATOM 661 C CA . VAL A 1 90 ? -8.203 1.705 -9.677 1.00 85.94 90 VAL A CA 1
ATOM 662 C C . VAL A 1 90 ? -8.040 2.283 -8.272 1.00 85.94 90 VAL A C 1
ATOM 664 O O . VAL A 1 90 ? -8.936 2.155 -7.439 1.00 85.94 90 VAL A O 1
ATOM 667 N N . LEU A 1 91 ? -6.920 2.953 -8.010 1.00 86.31 91 LEU A N 1
ATOM 668 C CA . LEU A 1 91 ? -6.593 3.514 -6.708 1.00 86.31 91 LEU A CA 1
ATOM 669 C C . LEU A 1 91 ? -7.497 4.700 -6.358 1.00 86.31 91 LEU A C 1
ATOM 671 O O . LEU A 1 91 ? -8.020 4.755 -5.251 1.00 86.31 91 LEU A O 1
ATOM 675 N N . THR A 1 92 ? -7.775 5.585 -7.318 1.00 89.31 92 THR A N 1
ATOM 676 C CA . THR A 1 92 ? -8.572 6.804 -7.098 1.00 89.31 92 THR A CA 1
ATOM 677 C C . THR A 1 92 ? -9.976 6.528 -6.528 1.00 89.31 92 THR A C 1
ATOM 679 O O . THR A 1 92 ? -10.345 7.160 -5.534 1.00 89.31 92 THR A O 1
ATOM 682 N N . PRO A 1 93 ? -10.794 5.595 -7.067 1.00 86.00 93 PRO A N 1
ATOM 683 C CA . PRO A 1 93 ? -12.085 5.279 -6.455 1.00 86.00 93 PRO A CA 1
ATOM 684 C C . PRO A 1 93 ? -11.940 4.562 -5.102 1.00 86.00 93 PRO A C 1
ATOM 686 O O . PRO A 1 93 ? -12.760 4.782 -4.213 1.00 86.00 93 PRO A O 1
ATOM 689 N N . VAL A 1 94 ? -10.902 3.741 -4.909 1.00 85.00 94 VAL A N 1
ATOM 690 C CA . VAL A 1 94 ? -10.654 3.026 -3.643 1.00 85.00 94 VAL A CA 1
ATOM 691 C C . VAL A 1 94 ? -10.261 3.996 -2.529 1.00 85.00 94 VAL A C 1
ATOM 693 O O . VAL A 1 94 ? -10.789 3.914 -1.420 1.00 85.00 94 VAL A O 1
ATOM 696 N N . GLU A 1 95 ? -9.370 4.938 -2.818 1.00 84.69 95 GLU A N 1
ATOM 697 C CA . GLU A 1 95 ? -8.989 6.018 -1.911 1.00 84.69 95 GLU A CA 1
ATOM 698 C C . GLU A 1 95 ? -10.172 6.930 -1.616 1.00 84.69 95 GLU A C 1
ATOM 700 O O . GLU A 1 95 ? -10.413 7.246 -0.453 1.00 84.69 95 GLU A O 1
ATOM 705 N N . LEU A 1 96 ? -10.985 7.266 -2.623 1.00 87.56 96 LEU A N 1
ATOM 706 C CA . LEU A 1 96 ? -12.192 8.059 -2.416 1.00 87.56 96 LEU A CA 1
ATOM 707 C C . LEU A 1 96 ? -13.166 7.365 -1.455 1.00 87.56 96 LEU A C 1
ATOM 709 O O . LEU A 1 96 ? -13.687 8.015 -0.549 1.00 87.56 96 LEU A O 1
ATOM 713 N N . VAL A 1 97 ? -13.390 6.056 -1.600 1.00 85.00 97 VAL A N 1
ATOM 714 C CA . VAL A 1 97 ? -14.235 5.282 -0.673 1.00 85.00 97 VAL A CA 1
ATOM 715 C C . VAL A 1 97 ? -13.631 5.260 0.731 1.00 85.00 97 VAL A C 1
ATOM 717 O O . VAL A 1 97 ? -14.350 5.522 1.695 1.00 85.00 97 VAL A O 1
ATOM 720 N N . LYS A 1 98 ? -12.319 5.025 0.869 1.00 82.06 98 LYS A N 1
ATOM 721 C CA . LYS A 1 98 ? -11.625 5.065 2.169 1.00 82.06 98 LYS A CA 1
ATOM 722 C C . LYS A 1 98 ? -11.762 6.437 2.837 1.00 82.06 98 LYS A C 1
ATOM 724 O O . LYS A 1 98 ? -12.141 6.503 4.004 1.00 82.06 98 LYS A O 1
ATOM 729 N N . CYS A 1 99 ? -11.520 7.525 2.105 1.00 83.56 99 CYS A N 1
ATOM 730 C CA . CYS A 1 99 ? -11.692 8.885 2.607 1.00 83.56 99 CYS A CA 1
ATOM 731 C C . CYS A 1 99 ? -13.141 9.121 3.033 1.00 83.56 99 CYS A C 1
ATOM 733 O O . CYS A 1 99 ? -13.373 9.606 4.134 1.00 83.56 99 CYS A O 1
ATOM 735 N N . ARG A 1 100 ? -14.126 8.712 2.221 1.00 82.88 100 ARG A N 1
ATOM 736 C CA . ARG A 1 100 ? -15.551 8.831 2.566 1.00 82.88 100 ARG A CA 1
ATOM 737 C C . ARG A 1 100 ? -15.903 8.074 3.842 1.00 82.88 100 ARG A C 1
ATOM 739 O O . ARG A 1 100 ? -16.596 8.642 4.672 1.00 82.88 100 ARG A O 1
ATOM 746 N N . MET A 1 101 ? -15.384 6.862 4.034 1.00 78.19 101 MET A N 1
ATOM 747 C CA . MET A 1 101 ? -15.567 6.104 5.278 1.00 78.19 101 MET A CA 1
ATOM 748 C C . MET A 1 101 ? -14.942 6.805 6.492 1.00 78.19 101 MET A C 1
ATOM 750 O O . MET A 1 101 ? -15.478 6.700 7.588 1.00 78.19 101 MET A O 1
ATOM 754 N N . GLN A 1 102 ? -13.829 7.523 6.312 1.00 72.75 102 GLN A N 1
ATOM 755 C CA . GLN A 1 102 ? -13.161 8.263 7.390 1.00 72.75 102 GLN A CA 1
ATOM 756 C C . GLN A 1 102 ? -13.876 9.572 7.763 1.00 72.75 102 GLN A C 1
ATOM 758 O O . GLN A 1 102 ? -13.859 9.948 8.931 1.00 72.75 102 GLN A O 1
ATOM 763 N N . VAL A 1 103 ? -14.515 10.260 6.806 1.00 82.38 103 VAL A N 1
ATOM 764 C CA . VAL A 1 103 ? -15.339 11.459 7.080 1.00 82.38 103 VAL A CA 1
ATOM 765 C C . VAL A 1 103 ? -16.813 11.152 7.363 1.00 82.38 103 VAL A C 1
ATOM 767 O O . VAL A 1 103 ? -17.554 12.072 7.714 1.00 82.38 103 VAL A O 1
ATOM 770 N N . ASP A 1 104 ? -17.273 9.902 7.242 1.00 73.12 104 ASP A N 1
ATOM 771 C CA . ASP A 1 104 ? -18.664 9.553 7.548 1.00 73.12 104 ASP A CA 1
ATOM 772 C C . ASP A 1 104 ? -18.913 9.481 9.064 1.00 73.12 104 ASP A C 1
ATOM 774 O O . ASP A 1 104 ? -18.817 8.440 9.715 1.00 73.12 104 ASP A O 1
ATOM 778 N N . VAL A 1 105 ? -19.267 10.636 9.634 1.00 61.59 105 VAL A N 1
ATOM 779 C CA . VAL A 1 105 ? -19.579 10.824 11.060 1.00 61.59 105 VAL A CA 1
ATOM 780 C C . VAL A 1 105 ? -20.833 10.040 11.488 1.00 61.59 105 VAL A C 1
ATOM 782 O O . VAL A 1 105 ? -20.997 9.737 12.671 1.00 61.59 105 VAL A O 1
ATOM 785 N N . LYS A 1 106 ? -21.717 9.643 10.555 1.00 54.56 106 LYS A N 1
ATOM 786 C CA . LYS A 1 106 ? -22.960 8.913 10.881 1.00 54.56 106 LYS A CA 1
ATOM 787 C C . LYS A 1 106 ? -22.717 7.508 11.436 1.00 54.56 106 LYS A C 1
ATOM 789 O O . LYS A 1 106 ? -23.555 7.024 12.193 1.00 54.56 106 LYS A O 1
ATOM 794 N N . GLN A 1 107 ? -21.585 6.881 11.113 1.00 55.09 107 GLN A N 1
ATOM 795 C CA . GLN A 1 107 ? -21.181 5.593 11.686 1.00 55.09 107 GLN A CA 1
ATOM 796 C C . GLN A 1 107 ? -20.658 5.735 13.131 1.00 55.09 107 GLN A C 1
ATOM 798 O O . GLN A 1 107 ? -20.608 4.753 13.860 1.00 55.09 107 GLN A O 1
ATOM 803 N N . MET A 1 108 ? -20.272 6.945 13.555 1.00 51.41 108 MET A N 1
ATOM 804 C CA . MET A 1 108 ? -19.727 7.214 14.893 1.00 51.41 108 MET A CA 1
ATOM 805 C C . MET A 1 108 ? -20.817 7.525 15.938 1.00 51.41 108 MET A C 1
ATOM 807 O O . MET A 1 108 ? -20.550 7.462 17.133 1.00 51.41 108 MET A O 1
ATOM 811 N N . TYR A 1 109 ? -22.034 7.880 15.501 1.00 45.28 109 TYR A N 1
ATOM 812 C CA . TYR A 1 109 ? -23.141 8.318 16.371 1.00 45.28 109 TYR A CA 1
ATOM 813 C C . TYR A 1 109 ? -24.245 7.253 16.568 1.00 45.28 109 TYR A C 1
ATOM 815 O O . TYR A 1 109 ? -25.302 7.552 17.123 1.00 45.28 109 TYR A O 1
ATOM 823 N N . ARG A 1 110 ? -24.032 6.019 16.098 1.00 41.16 110 ARG A N 1
ATOM 824 C CA . ARG A 1 110 ? -24.880 4.843 16.362 1.00 41.16 110 ARG A CA 1
ATOM 825 C C . ARG A 1 110 ? -24.054 3.750 17.016 1.00 41.16 110 ARG A C 1
ATOM 827 O O . ARG A 1 110 ? -24.628 3.053 17.877 1.00 41.16 110 ARG A O 1
#

pLDDT: mean 81.67, std 10.88, range [41.16, 93.94]

Sequence (110 aa):
MQDAGKDYIAGVLAGSAGMIAGYPFDTVKIRGFFRGLTAPLVGGALETGLNYFLYERALEYTTNSSWLGLSRFQNAFISGCAAGVGIAVVLTPVELVKCRMQVDVKQMYR

Secondary structure (DSSP, 8-state):
--HHHHHHHHHHHHHHHHHHHHHHHHHHHHHHHTTT-HHHHHHHHHHHHHHHHHHHHHHHHHHH-TTS---HHHHHHHHHHHHHHHHHHHHHHHHHHHHHHHH-GGGT--